Protein AF-A0A957DAD6-F1 (afdb_monomer_lite)

Foldseek 3Di:
DLQDPQLAHDPGSPDPGDLQRLLVVLQVLLVCVVVVDDDDLVSSVSSLVSNVVCLVVDDLQSNLSSQLSCLSSLHHDPVSLVVSLVVLVVDDLNSLQSSLNSCVSVVNPVSSVVSVVVNVVQWDADPVGDIDHDDDPDDD

pLDDT: mean 93.56, std 9.83, range [43.69, 98.81]

Sequence (140 aa):
GYQHNDGGWGWWYDDSTHDYQTAWVVFGLAMVRDAGYEVDQGVIDRGIAWLNDNLSGMDIRTRAYALYSMAAAGQPNAEATLALQASLDNLDTFSRAGLALALEAIGEHGAALDVLDLLRETAVTTPSGLVYWSGDREDG

Secondary structure (DSSP, 8-state):
--S-TTS---SSTTSPP-HHHHHHHHHHHHHHHHTT----HHHHHHHHHHHHHHTTTS-HHHHHHHHHHHHHTT---HHHHHHHHTTGGG--HHHHHHHHHHHHHTT-HHHHHHHHHHHHHT-EE-TTS-EE----S---

Radius of gyration: 15.86 Å; chains: 1; bounding box: 46×32×38 Å

Structure (mmCIF, N/CA/C/O backbone):
data_AF-A0A957DAD6-F1
#
_entry.id   AF-A0A957DAD6-F1
#
loop_
_atom_site.group_PDB
_atom_site.id
_atom_site.type_symbol
_atom_site.label_atom_id
_atom_site.label_alt_id
_atom_site.label_comp_id
_atom_site.label_asym_id
_atom_site.label_entity_id
_atom_site.label_seq_id
_atom_site.pdbx_PDB_ins_code
_atom_site.Cartn_x
_atom_site.Cartn_y
_atom_site.Cartn_z
_atom_site.occupancy
_atom_site.B_iso_or_equiv
_atom_site.auth_seq_id
_atom_site.auth_comp_id
_atom_site.auth_asym_id
_atom_site.auth_atom_id
_atom_site.pdbx_PDB_model_num
ATOM 1 N N . GLY A 1 1 ? 11.866 10.781 -16.444 1.00 73.12 1 GLY A N 1
ATOM 2 C CA . GLY A 1 1 ? 10.644 10.948 -15.630 1.00 73.12 1 GLY A CA 1
ATOM 3 C C . GLY A 1 1 ? 11.043 11.359 -14.227 1.00 73.12 1 GLY A C 1
ATOM 4 O O . GLY A 1 1 ? 12.228 11.556 -14.012 1.00 73.12 1 GLY A O 1
ATOM 5 N N . TYR A 1 2 ? 10.088 11.480 -13.304 1.00 84.69 2 TYR A N 1
ATOM 6 C CA . TYR A 1 2 ? 10.350 11.776 -11.882 1.00 84.69 2 TYR A CA 1
ATOM 7 C C . TYR A 1 2 ? 10.724 10.532 -11.055 1.00 84.69 2 TYR A C 1
ATOM 9 O O . TYR A 1 2 ? 11.038 10.658 -9.882 1.00 84.69 2 TYR A O 1
ATOM 17 N N . GLN A 1 3 ? 10.677 9.335 -11.652 1.00 92.31 3 GLN A N 1
ATOM 18 C CA . GLN A 1 3 ? 11.171 8.117 -11.011 1.00 92.31 3 GLN A CA 1
ATOM 19 C C . GLN A 1 3 ? 12.700 8.157 -10.962 1.00 92.31 3 GLN A C 1
ATOM 21 O O . GLN A 1 3 ? 13.343 8.378 -11.994 1.00 92.31 3 GLN A O 1
ATOM 26 N N . HIS A 1 4 ? 13.259 7.942 -9.778 1.00 93.62 4 HIS A N 1
ATOM 27 C CA . HIS A 1 4 ? 14.697 7.924 -9.550 1.00 93.62 4 HIS A CA 1
ATOM 28 C C . HIS A 1 4 ? 15.338 6.634 -10.090 1.00 93.62 4 HIS A C 1
ATOM 30 O O . HIS A 1 4 ? 14.656 5.670 -10.445 1.00 93.62 4 HIS A O 1
ATOM 36 N N . ASN A 1 5 ? 16.674 6.606 -10.162 1.00 92.69 5 ASN A N 1
ATOM 37 C CA . ASN A 1 5 ? 17.423 5.460 -10.702 1.00 92.69 5 ASN A CA 1
ATOM 38 C C . ASN A 1 5 ? 17.244 4.169 -9.887 1.00 92.69 5 ASN A C 1
ATOM 40 O O . ASN A 1 5 ? 17.440 3.085 -10.428 1.00 92.69 5 ASN A O 1
ATOM 44 N N . ASP A 1 6 ? 16.900 4.288 -8.606 1.00 93.31 6 ASP A N 1
ATOM 45 C CA . ASP A 1 6 ? 16.603 3.162 -7.717 1.00 93.31 6 ASP A CA 1
ATOM 46 C C . ASP A 1 6 ? 15.179 2.609 -7.910 1.00 93.31 6 ASP A C 1
ATOM 48 O O . ASP A 1 6 ? 14.860 1.551 -7.381 1.00 93.31 6 ASP A O 1
ATOM 52 N N . GLY A 1 7 ? 14.336 3.284 -8.699 1.00 95.44 7 GLY A N 1
ATOM 53 C CA . GLY A 1 7 ? 12.970 2.868 -8.995 1.00 95.44 7 GLY A CA 1
ATOM 54 C C . GLY A 1 7 ? 11.895 3.535 -8.142 1.00 95.44 7 GLY A C 1
ATOM 55 O O . GLY A 1 7 ? 10.717 3.364 -8.457 1.00 95.44 7 GLY A O 1
ATOM 56 N N . GLY A 1 8 ? 12.250 4.317 -7.124 1.00 95.69 8 GLY A N 1
ATOM 57 C CA . GLY A 1 8 ? 11.262 4.994 -6.290 1.00 95.69 8 GLY A CA 1
ATOM 58 C C . GLY A 1 8 ? 11.030 6.464 -6.641 1.00 95.69 8 GLY A C 1
ATOM 59 O O . GLY A 1 8 ? 11.509 6.977 -7.658 1.00 95.69 8 GLY A O 1
ATOM 60 N N . TRP A 1 9 ? 10.249 7.130 -5.789 1.00 96.81 9 TRP A N 1
ATOM 61 C CA . TRP A 1 9 ? 9.914 8.551 -5.890 1.00 96.81 9 TRP A CA 1
ATOM 62 C C . TRP A 1 9 ? 10.169 9.279 -4.569 1.00 96.81 9 TRP A C 1
ATOM 64 O O . TRP A 1 9 ? 9.933 8.735 -3.490 1.00 96.81 9 TRP A O 1
ATOM 74 N N . GLY A 1 10 ? 10.641 10.521 -4.663 1.00 93.12 10 GLY A N 1
ATOM 75 C CA . GLY A 1 10 ? 10.663 11.490 -3.564 1.00 93.12 10 GLY A CA 1
ATOM 76 C C . GLY A 1 10 ? 9.464 12.441 -3.623 1.00 93.12 10 GLY A C 1
ATOM 77 O O . GLY A 1 10 ? 8.579 12.298 -4.468 1.00 93.12 10 GLY A O 1
ATOM 78 N N . TRP A 1 11 ? 9.436 13.432 -2.730 1.00 87.25 11 TRP A N 1
ATOM 79 C CA . TRP A 1 11 ? 8.432 14.506 -2.767 1.00 87.25 11 TRP A CA 1
ATOM 80 C C . TRP A 1 11 ? 8.673 15.471 -3.932 1.00 87.25 11 TRP A C 1
ATOM 82 O O . TRP A 1 11 ? 7.722 15.928 -4.571 1.00 87.25 11 TRP A O 1
ATOM 92 N N . TRP A 1 12 ? 9.942 15.726 -4.243 1.00 83.06 12 TRP A N 1
ATOM 93 C CA . TRP A 1 12 ? 10.389 16.460 -5.423 1.00 83.06 12 TRP A CA 1
ATOM 94 C C . TRP A 1 12 ? 11.390 15.637 -6.241 1.00 83.06 12 TRP A C 1
ATOM 96 O O . TRP A 1 12 ? 11.818 14.561 -5.830 1.00 83.06 12 TRP A O 1
ATOM 106 N N . TYR A 1 13 ? 11.734 16.124 -7.438 1.00 74.06 13 TYR A N 1
ATOM 107 C CA . TYR A 1 13 ? 12.547 15.378 -8.412 1.00 74.06 13 TYR A CA 1
ATOM 108 C C . TYR A 1 13 ? 14.005 15.147 -7.983 1.00 74.06 13 TYR A C 1
ATOM 110 O O . TYR A 1 13 ? 14.683 14.309 -8.575 1.00 74.06 13 TYR A O 1
ATOM 118 N N . ASP A 1 14 ? 14.500 15.946 -7.041 1.00 79.19 14 ASP A N 1
ATOM 119 C CA . ASP A 1 14 ? 15.869 15.957 -6.528 1.00 79.19 14 ASP A CA 1
ATOM 120 C C . ASP A 1 14 ? 15.973 15.499 -5.065 1.00 79.19 14 ASP A C 1
ATOM 122 O O . ASP A 1 14 ? 17.077 15.444 -4.517 1.00 79.19 14 ASP A O 1
ATOM 126 N N . ASP A 1 15 ? 14.851 15.126 -4.448 1.00 85.00 15 ASP A N 1
ATOM 127 C CA . ASP A 1 15 ? 14.835 14.552 -3.107 1.00 85.00 15 ASP A CA 1
ATOM 128 C C . ASP A 1 15 ? 15.291 13.090 -3.115 1.00 85.00 15 ASP A C 1
ATOM 130 O O . ASP A 1 15 ? 15.258 12.390 -4.127 1.00 85.00 15 ASP A O 1
ATOM 134 N N . SER A 1 16 ? 15.674 12.582 -1.945 1.00 88.88 16 SER A N 1
ATOM 135 C CA . SER A 1 16 ? 15.806 11.140 -1.762 1.00 88.88 16 SER A CA 1
ATOM 136 C C . SER A 1 16 ? 14.460 10.447 -1.964 1.00 88.88 16 SER A C 1
ATOM 138 O O . SER A 1 16 ? 13.403 10.990 -1.630 1.00 88.88 16 SER A O 1
ATOM 140 N N . THR A 1 17 ? 14.505 9.209 -2.442 1.00 92.56 17 THR A N 1
ATOM 141 C CA . THR A 1 17 ? 13.331 8.342 -2.483 1.00 92.56 17 THR A CA 1
ATOM 142 C C . THR A 1 17 ? 12.699 8.213 -1.097 1.00 92.56 17 THR A C 1
ATOM 144 O O . THR A 1 17 ? 13.406 8.089 -0.097 1.00 92.56 17 THR A O 1
ATOM 147 N N . HIS A 1 18 ? 11.369 8.260 -1.043 1.00 95.69 18 HIS A N 1
ATOM 148 C CA . HIS A 1 18 ? 10.598 8.233 0.191 1.00 95.69 18 HIS A CA 1
ATOM 149 C C . HIS A 1 18 ? 9.556 7.112 0.153 1.00 95.69 18 HIS A C 1
ATOM 151 O O . HIS A 1 18 ? 8.746 7.045 -0.772 1.00 95.69 18 HIS A O 1
ATOM 157 N N . ASP A 1 19 ? 9.517 6.291 1.204 1.00 96.88 19 ASP A N 1
ATOM 158 C CA . ASP A 1 19 ? 8.682 5.088 1.318 1.00 96.88 19 ASP A CA 1
ATOM 159 C C . ASP A 1 19 ? 7.221 5.331 0.912 1.00 96.88 19 ASP A C 1
ATOM 161 O O . ASP A 1 19 ? 6.704 4.733 -0.035 1.00 96.88 19 ASP A O 1
ATOM 165 N N . TYR A 1 20 ? 6.576 6.284 1.594 1.00 96.44 20 TYR A N 1
ATOM 166 C CA . TYR A 1 20 ? 5.183 6.649 1.340 1.00 96.44 20 TYR A CA 1
ATOM 167 C C . TYR A 1 20 ? 4.945 7.168 -0.086 1.00 96.44 20 TYR A C 1
ATOM 169 O O . TYR A 1 20 ? 3.942 6.812 -0.703 1.00 96.44 20 TYR A O 1
ATOM 177 N N . GLN A 1 21 ? 5.860 7.977 -0.635 1.00 97.00 21 GLN A N 1
ATOM 178 C CA . GLN A 1 21 ? 5.711 8.522 -1.987 1.00 97.00 21 GLN A CA 1
ATOM 179 C C . GLN A 1 21 ? 5.802 7.425 -3.038 1.00 97.00 21 GLN A C 1
ATOM 181 O O . GLN A 1 21 ? 4.962 7.367 -3.934 1.00 97.00 21 GLN A O 1
ATOM 186 N N . THR A 1 22 ? 6.751 6.501 -2.895 1.00 98.12 22 THR A N 1
ATOM 187 C CA . THR A 1 22 ? 6.840 5.349 -3.793 1.00 98.12 22 THR A CA 1
ATOM 188 C C . THR A 1 22 ? 5.561 4.510 -3.740 1.00 98.12 22 THR A C 1
ATOM 190 O O . THR A 1 22 ? 5.005 4.186 -4.791 1.00 98.12 22 THR A O 1
ATOM 193 N N . ALA A 1 23 ? 5.033 4.216 -2.546 1.00 98.38 23 ALA A N 1
ATOM 194 C CA . ALA A 1 23 ? 3.782 3.468 -2.395 1.00 98.38 23 ALA A CA 1
ATOM 195 C C . ALA A 1 23 ? 2.582 4.199 -3.023 1.00 98.38 23 ALA A C 1
ATOM 197 O O . ALA A 1 23 ? 1.766 3.579 -3.710 1.00 98.38 23 ALA A O 1
ATOM 198 N N . TRP A 1 24 ? 2.494 5.516 -2.831 1.00 97.75 24 TRP A N 1
ATOM 199 C CA . TRP A 1 24 ? 1.438 6.359 -3.389 1.00 97.75 24 TRP A CA 1
ATOM 200 C C . TRP A 1 24 ? 1.478 6.405 -4.918 1.00 97.75 24 TRP A C 1
ATOM 202 O O . TRP A 1 24 ? 0.450 6.246 -5.580 1.00 97.75 24 TRP A O 1
ATOM 212 N N . VAL A 1 25 ? 2.666 6.581 -5.499 1.00 97.94 25 VAL A N 1
ATOM 213 C CA . VAL A 1 25 ? 2.829 6.636 -6.955 1.00 97.94 25 VAL A CA 1
ATOM 214 C C . VAL A 1 25 ? 2.541 5.278 -7.589 1.00 97.94 25 VAL A C 1
ATOM 216 O O . VAL A 1 25 ? 1.821 5.232 -8.585 1.00 97.94 25 VAL A O 1
ATOM 219 N N . VAL A 1 26 ? 3.011 4.171 -7.003 1.00 98.62 26 VAL A N 1
ATOM 220 C CA . VAL A 1 26 ? 2.680 2.815 -7.481 1.00 98.62 26 VAL A CA 1
ATOM 221 C C . VAL A 1 26 ? 1.164 2.599 -7.500 1.00 98.62 26 VAL A C 1
ATOM 223 O O . VAL A 1 26 ? 0.627 2.159 -8.517 1.00 98.62 26 VAL A O 1
ATOM 226 N N . PHE A 1 27 ? 0.462 2.976 -6.425 1.00 98.69 27 PHE A N 1
ATOM 227 C CA . PHE A 1 27 ? -1.000 2.906 -6.375 1.00 98.69 27 PHE A CA 1
ATOM 228 C C . PHE A 1 27 ? -1.654 3.761 -7.468 1.00 98.69 27 PHE A C 1
ATOM 230 O O . PHE A 1 27 ? -2.502 3.274 -8.213 1.00 98.69 27 PHE A O 1
ATOM 237 N N . GLY A 1 28 ? -1.242 5.022 -7.615 1.00 98.31 28 GLY A N 1
ATOM 238 C CA . GLY A 1 28 ? -1.796 5.921 -8.627 1.00 98.31 28 GLY A CA 1
ATOM 239 C C . GLY A 1 28 ? -1.597 5.409 -10.056 1.00 98.31 28 GLY A C 1
ATOM 240 O O . GLY A 1 28 ? -2.530 5.442 -10.858 1.00 98.31 28 GLY A O 1
ATOM 241 N N . LEU A 1 29 ? -0.410 4.884 -10.371 1.00 98.25 29 LEU A N 1
ATOM 242 C CA . LEU A 1 29 ? -0.109 4.299 -11.679 1.00 98.25 29 LEU A CA 1
ATOM 243 C C . LEU A 1 29 ? -0.956 3.053 -11.958 1.00 98.25 29 LEU A C 1
ATOM 245 O O . LEU A 1 29 ? -1.452 2.900 -13.074 1.00 98.25 29 LEU A O 1
ATOM 249 N N . ALA A 1 30 ? -1.172 2.204 -10.948 1.00 98.19 30 ALA A N 1
ATOM 250 C CA . ALA A 1 30 ? -2.080 1.067 -11.054 1.00 98.19 30 ALA A CA 1
ATOM 251 C C . ALA A 1 30 ? -3.514 1.522 -11.367 1.00 98.19 30 ALA A C 1
ATOM 253 O O . ALA A 1 30 ? -4.124 1.019 -12.304 1.00 98.19 30 ALA A O 1
ATOM 254 N N . MET A 1 31 ? -4.021 2.540 -10.664 1.00 98.38 31 MET A N 1
ATOM 255 C CA . MET A 1 31 ? -5.365 3.080 -10.911 1.00 98.38 31 MET A CA 1
ATOM 256 C C . MET A 1 31 ? -5.513 3.698 -12.306 1.00 98.38 31 MET A C 1
ATOM 258 O O . MET A 1 31 ? -6.544 3.523 -12.952 1.00 98.38 31 MET A O 1
ATOM 262 N N . VAL A 1 32 ? -4.490 4.401 -12.802 1.00 98.06 32 VAL A N 1
ATOM 263 C CA . VAL A 1 32 ? -4.489 4.964 -14.164 1.00 98.06 32 VAL A CA 1
ATOM 264 C C . VAL A 1 32 ? -4.515 3.852 -15.216 1.00 98.06 32 VAL A C 1
ATOM 266 O O . VAL A 1 32 ? -5.303 3.927 -16.161 1.00 98.06 32 VAL A O 1
ATOM 269 N N . ARG A 1 33 ? -3.703 2.805 -15.031 1.00 97.69 33 ARG A N 1
ATOM 270 C CA . ARG A 1 33 ? -3.695 1.622 -15.899 1.00 97.69 33 ARG A CA 1
ATOM 271 C C . ARG A 1 33 ? -5.059 0.929 -15.904 1.00 97.69 33 ARG A C 1
ATOM 273 O O . ARG A 1 33 ? -5.601 0.653 -16.971 1.00 97.69 33 ARG A O 1
ATOM 280 N N . ASP A 1 34 ? -5.639 0.693 -14.731 1.00 97.00 34 ASP A N 1
ATOM 281 C CA . ASP A 1 34 ? -6.925 0.002 -14.586 1.00 97.00 34 ASP A CA 1
ATOM 282 C C . ASP A 1 34 ? -8.099 0.838 -15.134 1.00 97.00 34 ASP A C 1
ATOM 284 O O . ASP A 1 34 ? -9.104 0.291 -15.587 1.00 97.00 34 ASP A O 1
ATOM 288 N N . ALA A 1 35 ? -7.946 2.166 -15.192 1.00 98.00 35 ALA A N 1
ATOM 289 C CA . ALA A 1 35 ? -8.865 3.072 -15.881 1.00 98.00 35 ALA A CA 1
ATOM 290 C C . ALA A 1 35 ? -8.737 3.044 -17.423 1.00 98.00 35 ALA A C 1
ATOM 292 O O . ALA A 1 35 ? -9.457 3.771 -18.109 1.00 98.00 35 ALA A O 1
ATOM 293 N N . GLY A 1 36 ? -7.853 2.208 -17.979 1.00 97.44 36 GLY A N 1
ATOM 294 C CA . GLY A 1 36 ? -7.697 1.986 -19.419 1.00 97.44 36 GLY A CA 1
ATOM 295 C C . GLY A 1 36 ? -6.701 2.919 -20.112 1.00 97.44 36 GLY A C 1
ATOM 296 O O . GLY A 1 36 ? -6.666 2.954 -21.342 1.00 97.44 36 GLY A O 1
ATOM 297 N N . TYR A 1 37 ? -5.902 3.673 -19.354 1.00 97.94 37 TYR A N 1
ATOM 298 C CA . TYR A 1 37 ? -4.832 4.498 -19.912 1.00 97.94 37 TYR A CA 1
ATOM 299 C C . TYR A 1 37 ? -3.530 3.705 -20.030 1.00 97.94 37 TYR A C 1
ATOM 301 O O . TYR A 1 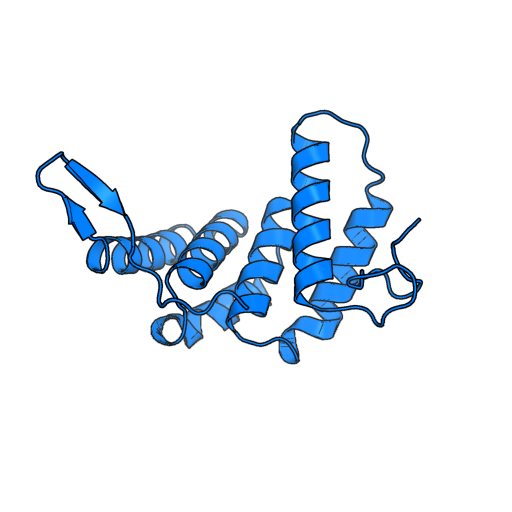37 ? -3.234 2.825 -19.223 1.00 97.94 37 TYR A O 1
ATOM 309 N N . GLU A 1 38 ? -2.726 4.043 -21.035 1.00 96.25 38 GLU A N 1
ATOM 310 C CA . GLU A 1 38 ? -1.418 3.427 -21.222 1.00 96.25 38 GLU A CA 1
ATOM 311 C C . GLU A 1 38 ? -0.450 3.879 -20.121 1.00 96.25 38 GLU A C 1
ATOM 313 O O . GLU A 1 38 ? -0.196 5.071 -19.935 1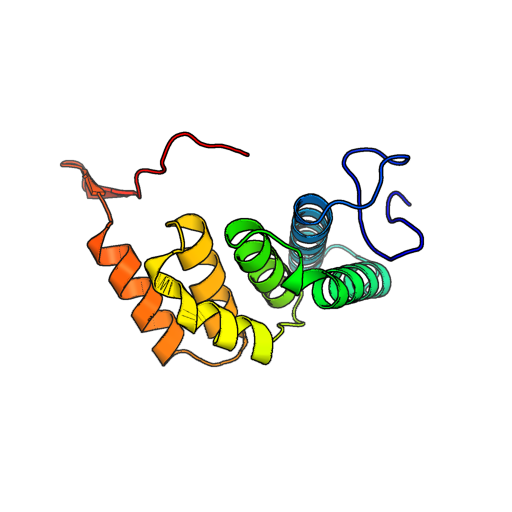.00 96.25 38 GLU A O 1
ATOM 318 N N . VAL A 1 39 ? 0.096 2.905 -19.396 1.00 96.94 39 VAL A N 1
ATOM 319 C CA . VAL A 1 39 ? 1.147 3.088 -18.395 1.00 96.94 39 VAL A CA 1
ATOM 320 C C . VAL A 1 39 ? 2.238 2.070 -18.692 1.00 96.94 39 VAL A C 1
ATOM 322 O O . VAL A 1 39 ? 1.952 0.890 -18.885 1.00 96.94 39 VAL A O 1
ATOM 325 N N . ASP A 1 40 ? 3.491 2.518 -18.720 1.00 96.88 40 ASP A N 1
ATOM 326 C CA . ASP A 1 40 ? 4.634 1.620 -18.870 1.00 96.88 40 ASP A CA 1
ATOM 327 C C . ASP A 1 40 ? 4.744 0.708 -17.637 1.00 96.88 40 ASP A C 1
ATOM 329 O O . ASP A 1 40 ? 5.071 1.162 -16.536 1.00 96.88 40 ASP A O 1
ATOM 333 N N . GLN A 1 41 ? 4.487 -0.589 -17.828 1.00 97.06 41 GLN A N 1
ATOM 334 C CA . GLN A 1 41 ? 4.547 -1.589 -16.762 1.00 97.06 41 GLN A CA 1
ATOM 335 C C . GLN A 1 41 ? 5.936 -1.642 -16.108 1.00 97.06 41 GLN A C 1
ATOM 337 O O . GLN A 1 41 ? 6.026 -1.807 -14.896 1.00 97.06 41 GLN A O 1
ATOM 342 N N . GLY A 1 42 ? 7.012 -1.373 -16.856 1.00 97.88 42 GLY A N 1
ATOM 343 C CA . GLY A 1 42 ? 8.364 -1.343 -16.304 1.00 97.88 42 GLY A CA 1
ATOM 344 C C . GLY A 1 42 ? 8.581 -0.224 -15.279 1.00 97.88 42 GLY A C 1
ATOM 345 O O . GLY A 1 42 ? 9.446 -0.349 -14.412 1.00 97.88 42 GLY A O 1
ATOM 346 N N . VAL A 1 43 ? 7.810 0.870 -15.341 1.00 97.62 43 VAL A N 1
ATOM 347 C CA . VAL A 1 43 ? 7.827 1.927 -14.311 1.00 97.62 43 VAL A CA 1
ATOM 348 C C . VAL A 1 43 ? 7.218 1.409 -13.012 1.00 97.62 43 VAL A C 1
ATOM 350 O O . VAL A 1 43 ? 7.803 1.622 -11.949 1.00 97.62 43 VAL A O 1
ATOM 353 N N . ILE A 1 44 ? 6.088 0.705 -13.098 1.00 98.38 44 ILE A N 1
ATOM 354 C CA . ILE A 1 44 ? 5.426 0.087 -11.944 1.00 98.38 44 ILE A CA 1
ATOM 355 C C . ILE A 1 44 ? 6.344 -0.973 -11.326 1.00 98.38 44 ILE A C 1
ATOM 357 O O . ILE A 1 44 ? 6.597 -0.925 -10.125 1.00 98.38 44 ILE A O 1
ATOM 361 N N . ASP A 1 45 ? 6.909 -1.863 -12.145 1.00 98.62 45 ASP A N 1
ATOM 362 C CA . ASP A 1 45 ? 7.753 -2.975 -11.690 1.00 98.62 45 ASP A CA 1
ATOM 363 C C . ASP A 1 45 ? 8.963 -2.489 -10.883 1.00 98.62 45 ASP A C 1
ATOM 365 O O . ASP A 1 45 ? 9.275 -3.039 -9.829 1.00 98.62 45 ASP A O 1
ATOM 369 N N . ARG A 1 46 ? 9.619 -1.408 -11.327 1.00 98.56 46 ARG A N 1
ATOM 370 C CA . ARG A 1 46 ? 10.734 -0.798 -10.584 1.00 98.56 46 ARG A CA 1
ATOM 371 C C . ARG A 1 46 ? 10.299 -0.202 -9.245 1.00 98.56 46 ARG A C 1
ATOM 373 O O . ARG A 1 46 ? 11.026 -0.338 -8.266 1.00 98.56 46 ARG A O 1
ATOM 380 N N . GLY A 1 47 ? 9.121 0.420 -9.191 1.00 98.56 47 GLY A N 1
ATOM 381 C CA . GLY A 1 47 ? 8.554 0.927 -7.941 1.00 98.56 47 GLY A CA 1
ATOM 382 C C . GLY A 1 47 ? 8.264 -0.193 -6.947 1.00 98.56 47 GLY A C 1
ATOM 383 O O . GLY A 1 47 ? 8.614 -0.093 -5.777 1.00 98.56 47 GLY A O 1
ATOM 384 N N . ILE A 1 48 ? 7.681 -1.290 -7.428 1.00 98.75 48 ILE A N 1
ATOM 385 C CA . ILE A 1 48 ? 7.388 -2.480 -6.622 1.00 98.75 48 ILE A CA 1
ATOM 386 C C . ILE A 1 48 ? 8.674 -3.147 -6.127 1.00 98.75 48 ILE A C 1
ATOM 388 O O . ILE A 1 48 ? 8.747 -3.527 -4.960 1.00 98.75 48 ILE A O 1
ATOM 392 N N . ALA A 1 49 ? 9.698 -3.262 -6.976 1.00 98.69 49 ALA A N 1
ATOM 393 C CA . ALA A 1 49 ? 11.004 -3.776 -6.568 1.00 98.69 49 ALA A CA 1
ATOM 394 C C . ALA A 1 49 ? 11.593 -2.937 -5.425 1.00 98.69 49 ALA A C 1
ATOM 396 O O . ALA A 1 49 ? 11.946 -3.483 -4.382 1.00 98.69 49 ALA A O 1
ATOM 397 N N . TRP A 1 50 ? 11.585 -1.608 -5.570 1.00 98.50 50 TRP A N 1
ATOM 398 C CA . TRP A 1 50 ? 12.068 -0.709 -4.526 1.00 98.50 50 TRP A CA 1
ATOM 399 C C . TRP A 1 50 ? 11.270 -0.845 -3.221 1.00 98.50 50 TRP A C 1
ATOM 401 O O . TRP A 1 50 ? 11.866 -0.888 -2.145 1.00 98.50 50 TRP A O 1
ATOM 411 N N . LEU A 1 51 ? 9.934 -0.949 -3.289 1.00 98.62 51 LEU A N 1
ATOM 412 C CA . LEU A 1 51 ? 9.105 -1.157 -2.096 1.00 98.62 51 LEU A CA 1
ATOM 413 C C . LEU A 1 51 ? 9.500 -2.445 -1.378 1.00 98.62 51 LEU A C 1
ATOM 415 O O . LEU A 1 51 ? 9.753 -2.400 -0.178 1.00 98.62 51 LEU A O 1
ATOM 419 N N . ASN A 1 52 ? 9.605 -3.562 -2.105 1.00 98.50 52 ASN A N 1
ATOM 420 C CA . ASN A 1 52 ? 9.987 -4.854 -1.535 1.00 98.50 52 ASN A CA 1
ATOM 421 C C . ASN A 1 52 ? 11.347 -4.804 -0.829 1.00 98.50 52 ASN A C 1
ATOM 423 O O . ASN A 1 52 ? 11.461 -5.304 0.290 1.00 98.50 52 ASN A O 1
ATOM 427 N N . ASP A 1 53 ? 12.338 -4.152 -1.438 1.00 98.25 53 ASP A N 1
ATOM 428 C CA . ASP A 1 53 ? 13.689 -4.036 -0.880 1.00 98.25 53 ASP A CA 1
ATOM 429 C C . ASP A 1 53 ? 13.742 -3.185 0.404 1.00 98.25 53 ASP A C 1
ATOM 431 O O . ASP A 1 53 ? 14.639 -3.367 1.229 1.00 98.25 53 ASP A O 1
ATOM 435 N N . ASN A 1 54 ? 12.778 -2.278 0.607 1.00 98.06 54 ASN A N 1
ATOM 436 C CA . ASN A 1 54 ? 12.768 -1.327 1.727 1.00 98.06 54 ASN A CA 1
ATOM 437 C C . ASN A 1 54 ? 11.676 -1.601 2.783 1.00 98.06 54 ASN A C 1
ATOM 439 O O . ASN A 1 54 ? 11.664 -0.949 3.828 1.00 98.06 54 ASN A O 1
ATOM 443 N N . LEU A 1 55 ? 10.791 -2.587 2.571 1.00 96.44 55 LEU A N 1
ATOM 444 C CA . LEU A 1 55 ? 9.632 -2.899 3.433 1.00 96.44 55 LEU A CA 1
ATOM 445 C C . LEU A 1 55 ? 9.956 -2.958 4.935 1.00 96.44 55 LEU A C 1
ATOM 447 O O . LEU A 1 55 ? 9.172 -2.490 5.766 1.00 96.44 55 LEU A O 1
ATOM 451 N N . SER A 1 56 ? 11.093 -3.553 5.306 1.00 94.62 56 SER A N 1
ATOM 452 C CA . SER A 1 56 ? 11.483 -3.726 6.711 1.00 94.62 56 SER A CA 1
ATOM 453 C C . SER A 1 56 ? 11.828 -2.412 7.416 1.00 94.62 56 SER A C 1
ATOM 455 O O . SER A 1 56 ? 11.712 -2.345 8.639 1.00 94.62 56 SER A O 1
ATOM 457 N N . GLY A 1 57 ? 12.260 -1.393 6.666 1.00 95.38 57 GLY A N 1
ATOM 458 C CA . GLY A 1 57 ? 12.613 -0.070 7.189 1.00 95.38 57 GLY A CA 1
ATOM 459 C C . GLY A 1 57 ? 11.413 0.857 7.388 1.00 95.38 57 GLY A C 1
ATOM 460 O O . GLY A 1 57 ? 11.498 1.785 8.188 1.00 95.38 57 GLY A O 1
ATOM 461 N N . MET A 1 58 ? 10.295 0.572 6.716 1.00 96.88 58 MET A N 1
ATOM 462 C CA . MET A 1 58 ? 9.076 1.381 6.772 1.00 96.88 58 MET A CA 1
ATOM 463 C C . MET A 1 58 ? 8.421 1.311 8.153 1.00 96.88 58 MET A C 1
ATOM 465 O O . MET A 1 58 ? 8.378 0.240 8.778 1.00 96.88 58 MET A O 1
ATOM 469 N N . ASP A 1 59 ? 7.824 2.423 8.587 1.00 96.00 59 ASP A N 1
ATOM 470 C CA . ASP A 1 59 ? 6.866 2.411 9.689 1.00 96.00 59 ASP A CA 1
ATOM 471 C C . ASP A 1 59 ? 5.658 1.518 9.348 1.00 96.00 59 ASP A C 1
ATOM 473 O O . ASP A 1 59 ? 5.387 1.201 8.185 1.00 96.00 59 ASP A O 1
ATOM 477 N N . ILE A 1 60 ? 4.922 1.080 10.371 1.00 95.75 60 ILE A N 1
ATOM 478 C CA . ILE A 1 60 ? 3.893 0.049 10.198 1.00 95.75 60 ILE A CA 1
ATOM 479 C C . ILE A 1 60 ? 2.740 0.497 9.285 1.00 95.75 60 ILE A C 1
ATOM 481 O O . ILE A 1 60 ? 2.196 -0.324 8.543 1.00 95.75 60 ILE A O 1
ATOM 485 N N . ARG A 1 61 ? 2.406 1.794 9.291 1.00 96.31 61 ARG A N 1
ATOM 486 C CA . ARG A 1 61 ? 1.324 2.359 8.484 1.00 96.31 61 ARG A CA 1
ATOM 487 C C . ARG A 1 61 ? 1.745 2.465 7.025 1.00 96.31 61 ARG A C 1
ATOM 489 O O . ARG A 1 61 ? 1.011 2.021 6.140 1.00 96.31 61 ARG A O 1
ATOM 496 N N . THR A 1 62 ? 2.946 2.976 6.760 1.00 97.75 62 THR A N 1
ATOM 497 C CA . THR A 1 62 ? 3.501 3.014 5.400 1.00 97.75 62 THR A CA 1
ATOM 498 C C . THR A 1 62 ? 3.707 1.611 4.840 1.00 97.75 62 THR A C 1
ATOM 500 O O . THR A 1 62 ? 3.388 1.372 3.677 1.00 97.75 62 THR A O 1
ATOM 503 N N . ARG A 1 63 ? 4.144 0.650 5.663 1.00 98.19 63 ARG A N 1
ATOM 504 C CA . ARG A 1 63 ? 4.278 -0.755 5.258 1.00 98.19 63 ARG A CA 1
ATOM 505 C C . ARG A 1 63 ? 2.940 -1.360 4.832 1.00 98.19 63 ARG A C 1
ATOM 507 O O . ARG A 1 63 ? 2.875 -2.002 3.786 1.00 98.19 63 ARG A O 1
ATOM 514 N N . ALA A 1 64 ? 1.874 -1.137 5.605 1.00 98.25 64 ALA A N 1
ATOM 515 C CA . ALA A 1 64 ? 0.529 -1.586 5.247 1.00 98.25 64 ALA A CA 1
ATOM 516 C C . ALA A 1 64 ? 0.072 -0.983 3.911 1.00 98.25 64 ALA A C 1
ATOM 518 O O . ALA A 1 64 ? -0.452 -1.692 3.050 1.00 98.25 64 ALA A O 1
ATOM 519 N N . TYR A 1 65 ? 0.330 0.312 3.714 1.00 98.62 65 TYR A N 1
ATOM 520 C CA . TYR A 1 65 ? -0.010 0.987 2.469 1.00 98.62 65 TYR A CA 1
ATOM 521 C C . TYR A 1 65 ? 0.805 0.475 1.278 1.00 98.62 65 TYR A C 1
ATOM 523 O O . TYR A 1 65 ? 0.228 0.200 0.235 1.00 98.62 65 TYR A O 1
ATOM 531 N N . ALA A 1 66 ? 2.113 0.261 1.434 1.00 98.75 66 ALA A N 1
ATOM 532 C CA . AL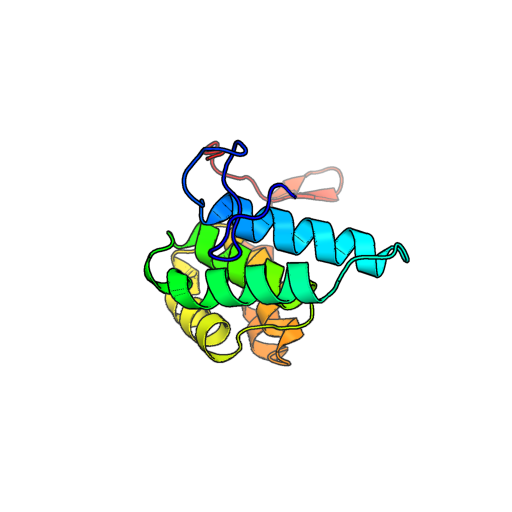A A 1 66 ? 2.972 -0.295 0.391 1.00 98.75 66 ALA A CA 1
ATOM 533 C C . ALA A 1 66 ? 2.500 -1.683 -0.067 1.00 98.75 66 ALA A C 1
ATOM 535 O O . ALA A 1 66 ? 2.408 -1.935 -1.269 1.00 98.75 66 ALA A O 1
ATOM 536 N N . LEU A 1 67 ? 2.148 -2.567 0.874 1.00 98.81 67 LEU A N 1
ATOM 537 C CA . LEU A 1 67 ? 1.617 -3.899 0.564 1.00 98.81 67 LEU A CA 1
ATOM 538 C C . LEU A 1 67 ? 0.298 -3.821 -0.209 1.00 98.81 67 LEU A C 1
ATOM 540 O O . LEU A 1 67 ? 0.127 -4.522 -1.208 1.00 98.81 67 LEU A O 1
ATOM 544 N N . TYR A 1 68 ? -0.597 -2.920 0.198 1.00 98.81 68 TYR A N 1
ATOM 545 C CA . TYR A 1 68 ? -1.825 -2.646 -0.540 1.00 98.81 68 TYR A CA 1
ATOM 546 C C . TYR A 1 68 ? -1.553 -2.073 -1.940 1.00 98.81 68 TYR A C 1
ATOM 548 O O . TYR A 1 68 ? -2.138 -2.542 -2.913 1.00 98.81 68 TYR A O 1
ATOM 556 N N . SER A 1 69 ? -0.639 -1.112 -2.082 1.00 98.81 69 SER A N 1
ATOM 557 C CA . SER A 1 69 ? -0.275 -0.527 -3.378 1.00 98.81 69 SER A CA 1
ATOM 558 C C . SER A 1 69 ? 0.277 -1.571 -4.348 1.00 98.81 69 SER A C 1
ATOM 560 O O . SER A 1 69 ? -0.097 -1.580 -5.519 1.00 98.81 69 SER A O 1
ATOM 562 N N . MET A 1 70 ? 1.131 -2.481 -3.869 1.00 98.81 70 MET A N 1
ATOM 563 C CA . MET A 1 70 ? 1.654 -3.596 -4.667 1.00 98.81 70 MET A CA 1
ATOM 564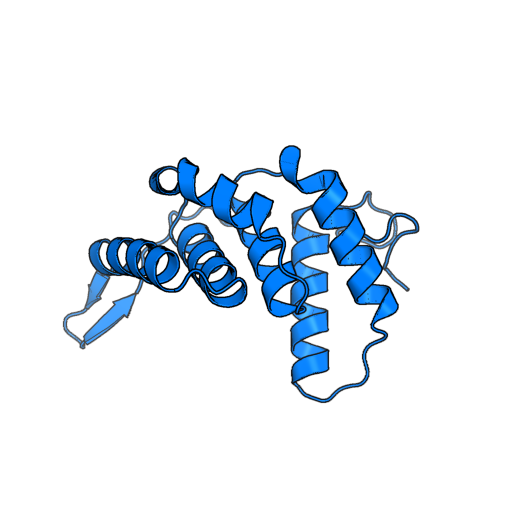 C C . MET A 1 70 ? 0.547 -4.578 -5.075 1.00 98.81 70 MET A C 1
ATOM 566 O O . MET A 1 70 ? 0.503 -5.018 -6.226 1.00 98.81 70 MET A O 1
ATOM 570 N N . ALA A 1 71 ? -0.387 -4.873 -4.165 1.00 98.75 71 ALA A N 1
ATOM 571 C CA . ALA A 1 71 ? -1.564 -5.685 -4.459 1.00 98.75 71 ALA A CA 1
ATOM 572 C C . ALA A 1 71 ? -2.463 -5.039 -5.527 1.00 98.75 71 ALA A C 1
ATOM 574 O O . ALA A 1 71 ? -2.809 -5.694 -6.508 1.00 98.75 71 ALA A O 1
ATOM 575 N N . ALA A 1 72 ? -2.765 -3.745 -5.398 1.00 98.50 72 ALA A N 1
ATOM 576 C CA . ALA A 1 72 ? -3.521 -2.979 -6.391 1.00 98.50 72 ALA A CA 1
ATOM 577 C C . ALA A 1 72 ? -2.806 -2.930 -7.753 1.00 98.50 72 ALA A C 1
ATOM 579 O O . ALA A 1 72 ? -3.434 -2.979 -8.807 1.00 98.50 72 ALA A O 1
ATOM 580 N N . ALA A 1 73 ? -1.473 -2.899 -7.754 1.00 98.50 73 ALA A N 1
ATOM 581 C CA . ALA A 1 73 ? -0.674 -2.972 -8.970 1.00 98.50 73 ALA A CA 1
ATOM 582 C C . ALA A 1 73 ? -0.629 -4.373 -9.612 1.00 98.50 73 ALA A C 1
ATOM 584 O O . ALA A 1 73 ? -0.113 -4.498 -10.727 1.00 98.50 73 ALA A O 1
ATOM 585 N N . GLY A 1 74 ? -1.205 -5.394 -8.969 1.00 98.19 74 GLY A N 1
ATOM 586 C CA . GLY A 1 74 ? -1.281 -6.768 -9.467 1.00 98.19 74 GLY A CA 1
ATOM 587 C C . GLY A 1 74 ? -0.055 -7.628 -9.148 1.00 98.19 74 GLY A C 1
ATOM 588 O O . GLY A 1 74 ? 0.087 -8.707 -9.717 1.00 98.19 74 GLY A O 1
ATOM 589 N N . GLN A 1 75 ? 0.835 -7.170 -8.263 1.00 98.62 75 GLN A N 1
ATOM 590 C CA . GLN A 1 75 ? 2.032 -7.908 -7.837 1.00 98.62 75 GLN A CA 1
ATOM 591 C C . GLN A 1 75 ? 2.154 -7.882 -6.305 1.00 98.62 75 GLN A C 1
ATOM 593 O O . GLN A 1 75 ? 3.074 -7.264 -5.767 1.00 98.62 75 GLN A O 1
ATOM 598 N N . PRO A 1 76 ? 1.206 -8.499 -5.576 1.00 98.56 76 PRO A N 1
ATOM 599 C CA . PRO A 1 76 ? 1.234 -8.500 -4.119 1.00 98.56 76 PRO A CA 1
ATOM 600 C C . PRO A 1 76 ? 2.454 -9.258 -3.567 1.00 98.56 76 PRO A C 1
ATOM 602 O O . PRO A 1 76 ? 2.928 -10.222 -4.167 1.00 98.56 76 PRO A O 1
ATOM 605 N N . ASN A 1 77 ? 2.906 -8.880 -2.368 1.00 98.56 77 ASN A N 1
ATOM 606 C CA . A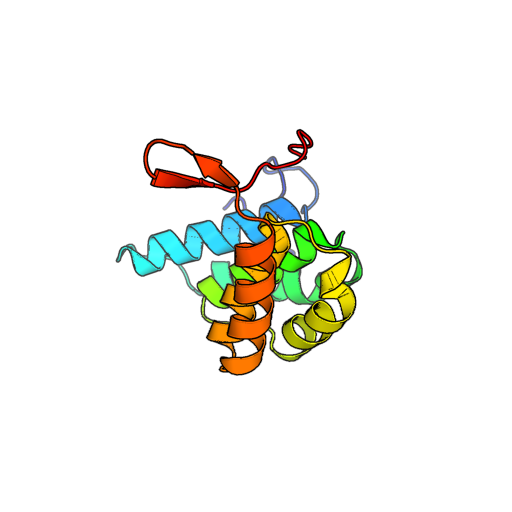SN A 1 77 ? 3.899 -9.638 -1.606 1.00 98.56 77 ASN A CA 1
ATOM 607 C C . ASN A 1 77 ? 3.199 -10.475 -0.522 1.00 98.56 77 ASN A C 1
ATOM 609 O O . ASN A 1 77 ? 2.901 -9.976 0.562 1.00 98.56 77 ASN A O 1
ATOM 613 N N . ALA A 1 78 ? 2.927 -11.748 -0.820 1.00 98.38 78 ALA A N 1
ATOM 614 C CA . ALA A 1 78 ? 2.181 -12.634 0.075 1.00 98.38 78 ALA A CA 1
ATOM 615 C C . ALA A 1 78 ? 2.876 -12.881 1.421 1.00 98.38 78 ALA A C 1
ATOM 617 O O . ALA A 1 78 ? 2.222 -12.841 2.461 1.00 98.38 78 ALA A O 1
ATOM 618 N N . GLU A 1 79 ? 4.194 -13.085 1.414 1.00 98.12 79 GLU A N 1
ATOM 619 C CA . GLU A 1 79 ? 4.968 -13.331 2.634 1.00 98.12 79 GLU A CA 1
ATOM 620 C C . GLU A 1 79 ? 4.888 -12.134 3.587 1.00 98.12 79 GLU A C 1
ATOM 622 O O . GLU A 1 79 ? 4.539 -12.287 4.758 1.00 98.12 79 GLU A O 1
ATOM 627 N N . ALA A 1 80 ? 5.147 -10.927 3.079 1.00 98.25 80 ALA A N 1
ATOM 628 C CA . ALA A 1 80 ? 5.122 -9.719 3.892 1.00 98.25 80 ALA A CA 1
ATOM 629 C C . ALA A 1 80 ? 3.701 -9.334 4.341 1.00 98.25 80 ALA A C 1
ATOM 631 O O . ALA A 1 80 ? 3.530 -8.852 5.462 1.00 98.25 80 ALA A O 1
ATOM 632 N N . THR A 1 81 ? 2.678 -9.581 3.514 1.00 98.44 81 THR A N 1
ATOM 633 C CA . THR A 1 81 ? 1.268 -9.376 3.887 1.00 98.44 81 THR A CA 1
ATOM 634 C C . THR A 1 81 ? 0.858 -10.287 5.044 1.00 98.44 81 THR A C 1
ATOM 636 O O . THR A 1 81 ? 0.309 -9.805 6.036 1.00 98.44 81 THR A O 1
ATOM 639 N N . LEU A 1 82 ? 1.184 -11.581 4.975 1.00 97.88 82 LEU A N 1
ATOM 640 C CA . LEU A 1 82 ? 0.927 -12.525 6.068 1.00 97.88 82 LEU A CA 1
ATOM 641 C C . LEU A 1 82 ? 1.730 -12.173 7.328 1.00 97.88 82 LEU A C 1
ATOM 643 O O . LEU A 1 82 ? 1.209 -12.243 8.440 1.00 97.88 82 LEU A O 1
ATOM 647 N N . ALA A 1 83 ? 2.981 -11.731 7.178 1.00 97.00 83 ALA A N 1
ATOM 648 C CA . ALA A 1 83 ? 3.790 -11.285 8.309 1.00 97.00 83 ALA A CA 1
ATOM 649 C C . ALA A 1 83 ? 3.190 -10.048 9.005 1.00 97.00 83 ALA A C 1
ATOM 651 O O . ALA A 1 83 ? 3.218 -9.959 10.234 1.00 97.00 83 ALA A O 1
ATOM 652 N N . LEU A 1 84 ? 2.615 -9.105 8.248 1.00 96.75 84 LEU A N 1
ATOM 653 C CA . LEU A 1 84 ? 1.971 -7.919 8.813 1.00 96.75 84 LEU A CA 1
ATOM 654 C C . LEU A 1 84 ? 0.693 -8.265 9.591 1.00 96.75 84 LEU A C 1
ATOM 656 O O . LEU A 1 84 ? 0.410 -7.616 10.599 1.00 96.75 84 LEU A O 1
ATOM 660 N N . GLN A 1 85 ? -0.034 -9.313 9.187 1.00 93.44 85 GLN A N 1
ATOM 661 C CA . GLN A 1 85 ? -1.207 -9.809 9.917 1.00 93.44 85 GLN A CA 1
ATOM 662 C C . GLN A 1 85 ? -0.881 -10.147 11.380 1.00 93.44 85 GLN A C 1
ATOM 664 O O . GLN A 1 85 ? -1.694 -9.896 12.265 1.00 93.44 85 GLN A O 1
ATOM 669 N N . ALA A 1 86 ? 0.331 -10.627 11.675 1.00 91.88 86 ALA A N 1
ATOM 670 C CA . ALA A 1 86 ? 0.755 -10.903 13.049 1.00 91.88 86 ALA A CA 1
ATOM 671 C C . ALA A 1 86 ? 0.858 -9.641 13.937 1.00 91.88 86 ALA A C 1
ATOM 673 O O . ALA A 1 86 ? 0.986 -9.757 15.153 1.00 91.88 86 ALA A O 1
ATOM 674 N N . SER A 1 87 ? 0.816 -8.440 13.349 1.00 92.31 87 SER A N 1
ATOM 675 C CA . SER A 1 87 ? 0.854 -7.146 14.048 1.00 92.31 87 SER A CA 1
ATOM 676 C C . SER A 1 87 ? -0.478 -6.385 13.984 1.00 92.31 87 SER A C 1
ATOM 678 O O . SER A 1 87 ? -0.490 -5.172 14.188 1.00 92.31 87 SER A O 1
ATOM 680 N N . LEU A 1 88 ? -1.588 -7.078 13.701 1.00 90.81 88 LEU A N 1
ATOM 681 C CA . LEU A 1 88 ? -2.916 -6.499 13.462 1.00 90.81 88 LEU A CA 1
ATOM 682 C C . LEU A 1 88 ? -3.399 -5.539 14.563 1.00 90.81 88 LEU A C 1
ATOM 684 O O . LEU A 1 88 ? -3.973 -4.492 14.261 1.00 90.81 88 LEU A O 1
ATOM 688 N N . ASP A 1 89 ? -3.107 -5.848 15.827 1.00 90.31 89 ASP A N 1
ATOM 689 C CA . ASP A 1 89 ? -3.498 -5.014 16.971 1.00 90.31 89 ASP A CA 1
ATOM 690 C C . ASP A 1 89 ? -2.827 -3.632 16.971 1.00 90.31 89 ASP A C 1
ATOM 692 O O . ASP A 1 89 ? -3.397 -2.671 17.484 1.00 90.31 89 ASP A O 1
ATOM 696 N N . ASN A 1 90 ? -1.652 -3.509 16.345 1.00 90.75 90 ASN A N 1
ATOM 697 C CA . ASN A 1 90 ? -0.888 -2.262 16.254 1.00 90.75 90 ASN A CA 1
ATOM 698 C C . ASN A 1 90 ? -1.264 -1.412 15.030 1.00 90.75 90 ASN A C 1
ATOM 700 O O . ASN A 1 90 ? -0.693 -0.342 14.828 1.00 90.75 90 ASN A O 1
ATOM 704 N N . LEU A 1 91 ? -2.171 -1.900 14.181 1.00 93.56 91 LEU A N 1
ATOM 705 C CA . LEU A 1 91 ? -2.598 -1.200 12.976 1.00 93.56 91 LEU A CA 1
ATOM 706 C C . LEU A 1 91 ? -3.746 -0.243 13.285 1.00 93.56 91 LEU A C 1
ATOM 708 O O . LEU A 1 91 ? -4.734 -0.635 13.912 1.00 93.56 91 LEU A O 1
ATOM 712 N N . ASP A 1 92 ? -3.640 0.983 12.774 1.00 93.38 92 ASP A N 1
ATOM 713 C CA . ASP A 1 92 ? -4.760 1.919 12.715 1.00 93.38 92 ASP A CA 1
ATOM 714 C C . ASP A 1 92 ? -5.826 1.442 11.708 1.00 93.38 92 ASP A C 1
ATOM 716 O O . ASP A 1 92 ? -5.625 0.501 10.932 1.00 93.38 92 ASP A O 1
ATOM 720 N N . THR A 1 93 ? -6.989 2.095 11.703 1.00 94.44 93 THR A N 1
ATOM 721 C CA . THR A 1 93 ? -8.100 1.755 10.798 1.00 94.44 93 THR A CA 1
ATOM 722 C C . THR A 1 93 ? -7.666 1.725 9.332 1.00 94.44 93 THR A C 1
ATOM 724 O O . THR A 1 93 ? -8.041 0.819 8.587 1.00 94.44 93 THR A O 1
ATOM 727 N N . PHE A 1 94 ? -6.865 2.707 8.912 1.00 93.88 94 PHE A N 1
ATOM 728 C CA . PHE A 1 94 ? -6.387 2.809 7.538 1.00 93.88 94 PHE A CA 1
ATOM 729 C C . PHE A 1 94 ? -5.513 1.607 7.158 1.00 93.88 94 P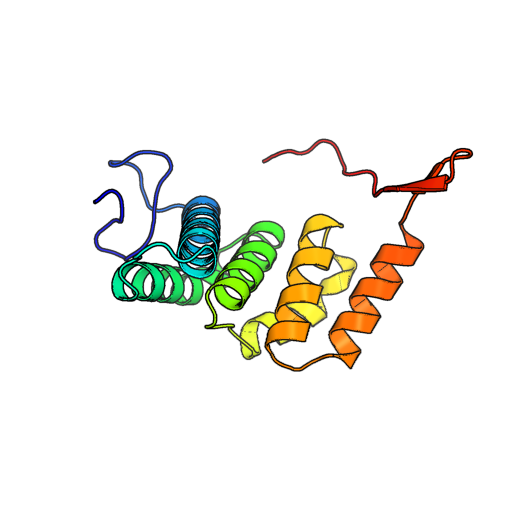HE A C 1
ATOM 731 O O . PHE A 1 94 ? -5.737 0.967 6.130 1.00 93.88 94 PHE A O 1
ATOM 738 N N . SER A 1 95 ? -4.569 1.250 8.022 1.00 96.62 95 SER A N 1
ATOM 739 C CA . SER A 1 95 ? -3.644 0.140 7.820 1.00 96.62 95 SER A CA 1
ATOM 740 C C . SER A 1 95 ? -4.357 -1.207 7.851 1.00 96.62 95 SER A C 1
ATOM 742 O O . SER A 1 95 ? -4.027 -2.084 7.059 1.00 96.62 95 SER A O 1
ATOM 744 N N . ARG A 1 96 ? -5.378 -1.368 8.705 1.00 97.12 96 ARG A N 1
ATOM 745 C CA . ARG A 1 96 ? -6.248 -2.557 8.706 1.00 97.12 96 ARG A CA 1
ATOM 746 C C . ARG A 1 96 ? -7.006 -2.693 7.389 1.00 97.12 96 ARG A C 1
ATOM 748 O O . ARG A 1 96 ? -7.034 -3.776 6.818 1.00 97.12 96 ARG A O 1
ATOM 755 N N . ALA A 1 97 ? -7.576 -1.605 6.872 1.00 97.12 97 ALA A N 1
ATOM 756 C CA . ALA A 1 97 ? -8.279 -1.638 5.591 1.00 97.12 97 ALA A CA 1
ATOM 757 C C . ALA A 1 97 ? -7.333 -2.003 4.432 1.00 97.12 97 ALA A C 1
ATOM 759 O O . ALA A 1 97 ? -7.662 -2.868 3.621 1.00 97.12 97 ALA A O 1
ATOM 760 N N . GLY A 1 98 ? -6.139 -1.401 4.392 1.00 97.94 98 GLY A N 1
ATOM 761 C CA . GLY A 1 98 ? -5.103 -1.749 3.416 1.00 97.94 98 GLY A CA 1
ATOM 762 C C . GLY A 1 98 ? -4.663 -3.212 3.519 1.00 97.94 98 GLY A C 1
ATOM 763 O O . GLY A 1 98 ? -4.598 -3.909 2.506 1.00 97.94 98 GLY A O 1
ATOM 764 N N . LEU A 1 99 ? -4.437 -3.709 4.739 1.00 98.38 99 LEU A N 1
ATOM 765 C CA . LEU A 1 99 ? -4.080 -5.105 4.986 1.00 98.38 99 LEU A CA 1
ATOM 766 C C . LEU A 1 99 ? -5.185 -6.069 4.530 1.00 98.38 99 LEU A C 1
ATOM 768 O O . LEU A 1 99 ? -4.874 -7.057 3.874 1.00 98.38 99 LEU A O 1
ATOM 772 N N . ALA A 1 100 ? -6.459 -5.787 4.821 1.00 98.44 100 ALA A N 1
ATOM 773 C CA . ALA A 1 100 ? -7.575 -6.629 4.383 1.00 98.44 100 ALA A CA 1
ATOM 774 C C . ALA A 1 100 ? -7.630 -6.757 2.852 1.00 98.44 100 ALA A C 1
ATOM 776 O O . ALA A 1 100 ? -7.804 -7.853 2.324 1.00 98.44 100 ALA A O 1
ATOM 777 N N . LEU A 1 101 ? -7.423 -5.649 2.132 1.00 98.50 101 LEU A N 1
ATOM 778 C CA . LEU A 1 101 ? -7.374 -5.647 0.667 1.00 98.50 101 LEU A CA 1
ATOM 779 C C . LEU A 1 101 ? -6.159 -6.417 0.130 1.00 98.50 101 LEU A C 1
ATOM 781 O O . LEU A 1 101 ? -6.279 -7.150 -0.850 1.00 98.50 101 LEU A O 1
ATOM 785 N N . ALA A 1 102 ? -4.999 -6.287 0.777 1.00 98.56 102 ALA A N 1
ATOM 786 C CA . ALA A 1 102 ? -3.806 -7.041 0.406 1.00 98.56 102 ALA A CA 1
ATOM 787 C C . ALA A 1 102 ? -3.964 -8.551 0.668 1.00 98.56 102 ALA A C 1
ATOM 789 O O . ALA A 1 102 ? -3.519 -9.349 -0.154 1.00 98.56 102 ALA A O 1
ATOM 790 N N . LEU A 1 103 ? -4.614 -8.941 1.773 1.00 98.69 103 LEU A N 1
ATOM 791 C CA . LEU A 1 103 ? -4.936 -10.335 2.108 1.00 98.69 103 LEU A CA 1
ATOM 792 C C . LEU A 1 103 ? -5.882 -10.952 1.071 1.00 98.69 103 LEU A C 1
ATOM 794 O O . LEU A 1 103 ? -5.618 -12.040 0.565 1.00 98.69 103 LEU A O 1
ATOM 798 N N . GLU A 1 104 ? -6.936 -10.230 0.687 1.00 98.62 104 GLU A N 1
ATOM 799 C CA . GLU A 1 104 ? -7.853 -10.678 -0.365 1.00 98.62 104 GLU A CA 1
ATOM 800 C C . GLU A 1 104 ? -7.113 -10.894 -1.695 1.00 98.62 104 GLU A C 1
ATOM 802 O O . GLU A 1 104 ? -7.287 -11.922 -2.349 1.00 98.62 104 GLU A O 1
ATOM 807 N N . ALA A 1 105 ? -6.224 -9.969 -2.070 1.00 98.38 105 ALA A N 1
ATOM 808 C CA . ALA A 1 105 ? -5.461 -10.053 -3.315 1.00 98.38 105 ALA A CA 1
ATOM 809 C C . ALA A 1 105 ? -4.502 -11.256 -3.382 1.00 98.38 105 ALA A C 1
ATOM 811 O O . ALA A 1 105 ? -4.179 -11.712 -4.479 1.00 98.38 105 ALA A O 1
ATOM 812 N N . ILE A 1 106 ? -4.052 -11.780 -2.237 1.00 98.56 106 ILE A N 1
ATOM 813 C CA . ILE A 1 106 ? -3.218 -12.993 -2.171 1.00 98.56 106 ILE A CA 1
ATOM 814 C C . ILE A 1 106 ? -4.040 -14.276 -1.983 1.00 98.56 106 ILE A C 1
ATOM 816 O O . ILE A 1 106 ? -3.464 -15.355 -1.875 1.00 98.56 106 ILE A O 1
ATOM 820 N N . GLY A 1 107 ? -5.374 -14.177 -1.979 1.00 98.31 107 GLY A N 1
ATOM 821 C CA . GLY A 1 107 ? -6.289 -15.311 -1.831 1.00 98.31 107 GLY A CA 1
ATOM 822 C C . GLY A 1 107 ? -6.588 -15.708 -0.383 1.00 98.31 107 GLY A C 1
ATOM 823 O O . GLY A 1 107 ? -7.266 -16.710 -0.156 1.00 98.31 107 GLY A O 1
ATOM 824 N N . GLU A 1 108 ? -6.144 -14.924 0.598 1.00 98.25 108 GLU A N 1
ATOM 825 C CA . GLU A 1 108 ? -6.344 -15.177 2.029 1.00 98.25 108 GLU A CA 1
ATOM 826 C C . GLU A 1 108 ? -7.678 -14.586 2.514 1.00 98.25 108 GLU A C 1
ATOM 828 O O . GLU A 1 108 ? -7.739 -13.750 3.417 1.00 98.25 108 GLU A O 1
ATOM 833 N N . HIS A 1 109 ? -8.777 -15.031 1.896 1.00 98.19 109 HIS A N 1
ATOM 834 C CA . HIS A 1 109 ? -10.123 -14.491 2.126 1.00 98.19 109 HIS A CA 1
ATOM 835 C C . HIS A 1 109 ? -10.568 -14.574 3.595 1.00 98.19 109 HIS A C 1
ATOM 837 O O . HIS A 1 109 ? -11.155 -13.636 4.128 1.00 98.19 109 HIS A O 1
ATOM 843 N N . GLY A 1 110 ? -10.271 -15.689 4.274 1.00 97.88 110 GLY A N 1
ATOM 844 C CA . GLY A 1 110 ? -10.611 -15.862 5.691 1.00 97.88 110 GLY A CA 1
ATOM 845 C C . GLY A 1 110 ? -9.915 -14.827 6.575 1.00 97.88 110 GLY A C 1
ATOM 846 O O . GLY A 1 110 ? -10.569 -14.137 7.349 1.00 97.88 110 GLY A O 1
ATOM 847 N N . ALA A 1 111 ? -8.609 -14.642 6.374 1.00 97.06 111 ALA A N 1
ATOM 848 C CA . ALA A 1 111 ? -7.831 -13.630 7.078 1.00 97.06 111 ALA A CA 1
ATOM 849 C C . ALA A 1 111 ? -8.318 -12.204 6.770 1.00 97.06 111 ALA A C 1
ATOM 851 O O . ALA A 1 111 ? -8.371 -11.361 7.665 1.00 97.06 111 ALA A O 1
ATOM 852 N N . ALA A 1 112 ? -8.695 -11.922 5.519 1.00 98.31 112 ALA A N 1
ATOM 853 C CA . ALA A 1 112 ? -9.268 -10.633 5.145 1.00 98.31 112 ALA A CA 1
ATOM 854 C C . ALA A 1 112 ? -10.584 -10.359 5.895 1.00 98.31 112 ALA A C 1
ATOM 856 O O . ALA A 1 112 ? -10.782 -9.250 6.396 1.00 98.31 112 ALA A O 1
ATOM 857 N N . LEU A 1 113 ? -11.460 -11.364 6.025 1.00 97.81 113 LEU A N 1
ATOM 858 C CA . LEU A 1 113 ? -12.701 -11.252 6.796 1.00 97.81 113 LEU A CA 1
ATOM 859 C C . LEU A 1 113 ? -12.442 -10.992 8.284 1.00 97.81 113 LEU A C 1
ATOM 861 O O . LEU A 1 113 ? -13.101 -10.118 8.844 1.00 97.81 113 LEU A O 1
ATOM 865 N N . ASP A 1 114 ? -11.455 -11.655 8.889 1.00 95.56 114 ASP A N 1
ATOM 866 C CA . ASP A 1 114 ? -11.089 -11.422 10.294 1.00 95.56 114 ASP A CA 1
ATOM 867 C C . ASP A 1 114 ? -10.695 -9.951 10.533 1.00 95.56 114 ASP A C 1
ATOM 869 O O . ASP A 1 114 ? -11.133 -9.315 11.495 1.00 95.56 114 ASP A O 1
ATOM 873 N N . VAL A 1 115 ? -9.915 -9.361 9.618 1.00 96.81 115 VAL A N 1
ATOM 874 C CA . VAL A 1 115 ? -9.546 -7.936 9.687 1.00 96.81 115 VAL A CA 1
ATOM 875 C C . VAL A 1 115 ? -10.768 -7.028 9.498 1.00 96.81 115 VAL A C 1
ATOM 877 O O . VAL A 1 115 ? -10.903 -6.010 10.185 1.00 96.81 115 VAL A O 1
ATOM 880 N N . LEU A 1 116 ? -11.673 -7.381 8.582 1.00 96.25 116 LEU A N 1
ATOM 881 C CA . LEU A 1 116 ? -12.904 -6.626 8.344 1.00 96.25 116 LEU A CA 1
ATOM 882 C C . LEU A 1 116 ? -13.864 -6.678 9.538 1.00 96.25 116 LEU A C 1
ATOM 884 O O . LEU A 1 116 ? -14.548 -5.686 9.793 1.00 96.25 116 LEU A O 1
ATOM 888 N N . ASP A 1 117 ? -13.913 -7.779 10.283 1.00 95.19 117 ASP A N 1
ATOM 889 C CA . ASP A 1 117 ? -14.735 -7.880 11.488 1.00 95.19 117 ASP A CA 1
ATOM 890 C C . ASP A 1 117 ? -14.208 -6.966 12.603 1.00 95.19 117 ASP A C 1
ATOM 892 O O . ASP A 1 117 ? -14.990 -6.203 13.174 1.00 95.19 117 ASP A O 1
ATOM 896 N N . LEU A 1 118 ? -12.887 -6.883 12.801 1.00 92.44 118 LEU A N 1
ATOM 897 C CA . LEU A 1 118 ? -12.293 -5.885 13.707 1.00 92.44 118 LEU A CA 1
ATOM 898 C C . LEU A 1 118 ? -12.595 -4.441 13.276 1.00 92.44 118 LEU A C 1
ATOM 900 O O . LEU A 1 118 ? -12.814 -3.554 14.108 1.00 92.44 118 LEU A O 1
ATOM 904 N N . LEU A 1 119 ? -12.607 -4.171 11.968 1.00 93.38 119 LEU A N 1
ATOM 905 C CA . LEU A 1 119 ? -13.026 -2.865 11.462 1.00 93.38 119 LEU A CA 1
ATOM 906 C C . LEU A 1 119 ? -14.500 -2.608 11.794 1.00 93.38 119 LEU A C 1
ATOM 908 O O . LEU A 1 119 ? -14.826 -1.540 12.302 1.00 93.38 119 LEU A O 1
ATOM 912 N N . ARG A 1 120 ? -15.403 -3.569 11.593 1.00 93.38 120 ARG A N 1
ATOM 913 C CA . ARG A 1 120 ? -16.827 -3.397 11.941 1.00 93.38 120 ARG A CA 1
ATOM 914 C C . ARG A 1 120 ? -17.041 -3.092 13.422 1.00 93.38 120 ARG A C 1
ATOM 916 O O . ARG A 1 120 ? -17.878 -2.250 13.734 1.00 93.38 120 ARG A O 1
ATOM 923 N N . GLU A 1 121 ? -16.280 -3.720 14.313 1.00 91.44 121 GLU A N 1
ATOM 924 C CA . GLU A 1 121 ? -16.369 -3.490 15.763 1.00 91.44 121 GLU A CA 1
ATOM 925 C C . GLU A 1 121 ? -16.006 -2.056 16.175 1.00 91.44 121 GLU A C 1
ATOM 927 O O . GLU A 1 121 ? -16.520 -1.541 17.168 1.00 91.44 121 GLU A O 1
ATOM 932 N N . THR A 1 122 ? -15.147 -1.394 15.400 1.00 88.75 122 THR A N 1
ATOM 933 C CA . THR A 1 122 ? -14.673 -0.024 15.663 1.00 88.75 122 THR A CA 1
ATOM 934 C C . THR A 1 122 ? -15.431 1.044 14.873 1.00 88.75 122 THR A C 1
ATOM 936 O O . THR A 1 122 ? -15.125 2.235 14.975 1.00 88.75 122 THR A O 1
ATOM 939 N N . ALA A 1 123 ? -16.431 0.644 14.086 1.00 92.38 123 ALA A N 1
ATOM 940 C CA . ALA A 1 123 ? -17.202 1.553 13.259 1.00 92.38 123 ALA A CA 1
ATOM 941 C C . ALA A 1 123 ? -18.184 2.393 14.093 1.00 92.38 123 ALA A C 1
ATOM 943 O O . ALA A 1 123 ? -18.910 1.896 14.957 1.00 92.38 123 ALA A O 1
ATOM 944 N N . VAL A 1 124 ? -18.268 3.683 13.782 1.00 91.69 124 VAL A N 1
ATOM 945 C CA . VAL A 1 124 ? -19.234 4.611 14.369 1.00 91.69 124 VAL A CA 1
ATOM 946 C C . VAL A 1 124 ? -20.450 4.709 13.456 1.00 91.69 124 VAL A C 1
ATOM 948 O O . VAL A 1 124 ? -20.332 5.044 12.277 1.00 91.69 124 VAL A O 1
ATOM 951 N N . THR A 1 125 ? -21.634 4.448 14.014 1.00 93.44 125 THR A N 1
ATOM 952 C CA . THR A 1 125 ? -22.913 4.581 13.302 1.00 93.44 125 THR A CA 1
ATOM 953 C C . THR A 1 125 ? -23.661 5.819 13.784 1.00 93.44 125 THR A C 1
ATOM 955 O O . THR A 1 125 ? -23.948 5.962 14.974 1.00 93.44 125 THR A O 1
ATOM 958 N N . THR A 1 126 ? -23.996 6.727 12.869 1.00 92.00 126 THR A N 1
ATOM 959 C CA . THR A 1 126 ? -24.803 7.911 13.189 1.00 92.00 126 THR A CA 1
ATOM 960 C C . THR A 1 126 ? -26.292 7.556 13.305 1.00 92.00 126 THR A C 1
ATOM 962 O O . THR A 1 126 ? -26.748 6.586 12.697 1.00 92.00 126 THR A O 1
ATOM 965 N N . PRO A 1 127 ? -27.118 8.390 13.971 1.00 92.88 127 PRO A N 1
ATOM 966 C CA . PRO A 1 127 ? -28.575 8.222 13.957 1.00 92.88 127 PRO A CA 1
ATOM 967 C C . PRO A 1 127 ? -29.202 8.269 12.552 1.00 92.88 127 PRO A C 1
ATOM 969 O O . PRO A 1 127 ? -30.297 7.755 12.353 1.00 92.88 127 PRO A O 1
ATOM 972 N N . SER A 1 128 ? -28.520 8.885 11.577 1.00 93.00 128 SER A N 1
ATOM 973 C CA . SER A 1 128 ? -28.943 8.928 10.172 1.00 93.00 128 SER A CA 1
ATOM 974 C C . SER A 1 128 ? -28.571 7.672 9.373 1.00 93.00 128 SER A C 1
ATOM 976 O O . SER A 1 128 ? -28.904 7.600 8.193 1.00 93.00 128 SER A O 1
ATOM 978 N N . GLY A 1 129 ? -27.887 6.700 9.987 1.00 92.69 129 GLY A N 1
ATOM 979 C CA . GLY A 1 129 ? -27.469 5.449 9.349 1.00 92.69 129 GLY A CA 1
ATOM 980 C C . GLY A 1 129 ? -26.150 5.527 8.575 1.00 92.69 129 GLY A C 1
ATOM 981 O O . GLY A 1 129 ? -25.850 4.612 7.813 1.00 92.69 129 GLY A O 1
ATOM 982 N N . LEU A 1 130 ? -25.357 6.592 8.742 1.00 91.81 130 LEU A N 1
ATOM 983 C CA . LEU A 1 130 ? -24.011 6.665 8.166 1.00 91.81 130 LEU A CA 1
ATOM 984 C C . LEU A 1 130 ? -23.040 5.858 9.026 1.00 91.81 130 LEU A C 1
ATOM 986 O O . LEU A 1 130 ? -23.080 5.959 10.251 1.00 91.81 130 LEU A O 1
ATOM 990 N N . VAL A 1 131 ? -22.149 5.113 8.375 1.00 92.19 131 VAL A N 1
ATOM 991 C CA . VAL A 1 131 ? -21.086 4.338 9.023 1.00 92.19 131 VAL A CA 1
ATOM 992 C C . VAL A 1 131 ? -19.742 4.936 8.629 1.00 92.19 131 VAL A C 1
ATOM 994 O O . VAL A 1 131 ? -19.473 5.129 7.444 1.00 92.19 131 VAL A O 1
ATOM 997 N N . TYR A 1 132 ? -18.916 5.259 9.618 1.00 91.75 132 TYR A N 1
ATOM 998 C CA . TYR A 1 132 ? -17.574 5.797 9.415 1.00 91.75 132 TYR A CA 1
ATOM 999 C C . TYR A 1 132 ? -16.638 5.330 10.527 1.00 91.75 132 TYR A C 1
ATOM 1001 O O . TYR A 1 132 ? -17.078 4.843 11.564 1.00 91.75 132 TYR A O 1
ATOM 1009 N N . TRP A 1 133 ? -15.342 5.528 10.333 1.00 91.19 133 TRP A N 1
ATOM 1010 C CA . TRP A 1 133 ? -14.337 5.296 11.360 1.00 91.19 133 TRP A CA 1
ATOM 1011 C C . TRP A 1 133 ? -13.731 6.633 11.759 1.00 91.19 133 TRP A C 1
ATOM 1013 O O . TRP A 1 133 ? -13.338 7.419 10.897 1.00 91.19 133 TRP A O 1
ATOM 1023 N N . SER A 1 134 ? -13.686 6.923 13.057 1.00 79.62 134 SER A N 1
ATOM 1024 C CA . SER A 1 134 ? -12.958 8.086 13.561 1.00 79.62 134 SER A CA 1
ATOM 1025 C C . SER A 1 134 ? -11.461 7.796 13.489 1.00 79.62 134 SER A C 1
ATOM 1027 O O . SER A 1 134 ? -10.991 6.889 14.170 1.00 79.62 134 SER A O 1
ATOM 1029 N N . GLY A 1 135 ? -10.725 8.535 12.660 1.00 66.62 135 GLY A N 1
ATOM 1030 C CA . GLY A 1 135 ? -9.264 8.541 12.714 1.00 66.62 135 GLY A CA 1
ATOM 1031 C C . GLY A 1 135 ? -8.771 9.423 13.860 1.00 66.62 135 GLY A C 1
ATOM 1032 O O . GLY A 1 135 ? -9.388 10.454 14.153 1.00 66.62 135 GLY A O 1
ATOM 1033 N N . ASP A 1 136 ? -7.659 9.039 14.485 1.00 59.38 136 ASP A N 1
ATOM 1034 C CA . ASP A 1 136 ? -6.853 9.999 15.235 1.00 59.38 136 ASP A CA 1
ATOM 1035 C C . ASP A 1 136 ? -6.324 11.056 14.253 1.00 59.38 136 ASP A C 1
ATOM 1037 O O . ASP A 1 136 ? -6.014 10.751 13.103 1.00 59.38 136 ASP A O 1
ATOM 1041 N N . ARG A 1 137 ? -6.299 12.327 14.670 1.00 50.62 137 ARG A N 1
ATOM 1042 C CA . ARG A 1 137 ? -5.953 13.488 13.822 1.00 50.62 137 ARG A CA 1
ATOM 1043 C C . ARG A 1 137 ? -4.446 13.590 13.540 1.00 50.62 137 ARG A C 1
ATOM 1045 O O . ARG A 1 137 ? -3.883 14.674 13.677 1.00 50.62 137 ARG A O 1
ATOM 1052 N N . GLU A 1 138 ? -3.791 12.493 13.193 1.00 48.50 138 GLU A N 1
ATOM 1053 C CA . GLU A 1 138 ? -2.393 12.496 12.761 1.00 48.50 138 GLU A CA 1
ATOM 1054 C C . GLU A 1 138 ? -2.330 12.139 11.276 1.00 48.50 138 GLU A C 1
ATOM 1056 O O . GLU A 1 138 ? -2.194 10.985 10.872 1.00 48.50 138 GLU A O 1
ATOM 1061 N N . ASP A 1 139 ? -2.468 13.175 10.451 1.00 43.69 139 ASP A N 1
ATOM 1062 C CA . ASP A 1 139 ? -2.217 13.096 9.019 1.00 43.69 139 ASP A CA 1
ATOM 1063 C C . ASP A 1 139 ? -0.717 13.349 8.772 1.00 43.69 139 ASP A C 1
ATOM 1065 O O . ASP A 1 139 ? -0.345 14.471 8.442 1.00 43.69 139 ASP A O 1
ATOM 1069 N N . GLY A 1 140 ? 0.124 12.314 8.906 1.00 49.28 140 GLY A N 1
ATOM 1070 C CA . GLY A 1 140 ? 1.510 12.308 8.393 1.00 49.28 140 GLY A CA 1
ATOM 1071 C C . GLY A 1 140 ? 2.574 13.013 9.233 1.00 49.28 140 GLY A C 1
ATOM 1072 O O . GLY A 1 140 ? 2.412 14.205 9.570 1.00 49.28 140 GLY A O 1
#